Protein AF-A0A955M197-F1 (afdb_monomer_lite)

pLDDT: mean 83.53, std 18.41, range [29.59, 98.06]

Secondary structure (DSSP, 8-state):
-------------------------------------TT-------GGGG-EE---S-GGGTS--SS---TTTTTGGGTEETTTTEE-HHHHHHHHHTT---EESS-SGGGGG--GGGGSSS--SS-SS-HHHH-

Structure (mmCIF, N/CA/C/O backbone):
data_AF-A0A955M197-F1
#
_entry.id   AF-A0A955M197-F1
#
loop_
_atom_site.group_PDB
_atom_site.id
_atom_site.type_symbol
_atom_site.label_atom_id
_atom_site.label_alt_id
_atom_site.label_comp_id
_atom_site.label_asym_id
_atom_site.label_entity_id
_atom_site.label_seq_id
_atom_site.pdbx_PDB_ins_code
_atom_site.Cartn_x
_atom_site.Cartn_y
_atom_site.Cartn_z
_atom_site.occupancy
_atom_site.B_iso_or_equiv
_atom_site.auth_seq_id
_atom_site.auth_comp_id
_atom_site.auth_asym_id
_atom_site.auth_atom_id
_atom_site.pdbx_PDB_model_num
ATOM 1 N N . MET A 1 1 ? -57.236 64.681 75.875 1.00 29.59 1 MET A N 1
ATOM 2 C CA . MET A 1 1 ? -55.946 65.255 76.328 1.00 29.59 1 MET A CA 1
ATOM 3 C C . MET A 1 1 ? -54.958 65.210 75.157 1.00 29.59 1 MET A C 1
ATOM 5 O O . MET A 1 1 ? -55.152 64.362 74.300 1.00 29.59 1 MET A O 1
ATOM 9 N N . PRO A 1 2 ? -54.055 66.198 75.035 1.00 45.78 2 PRO A N 1
ATOM 10 C CA . PRO A 1 2 ? -53.889 67.089 73.865 1.00 45.78 2 PRO A CA 1
ATOM 11 C C . PRO A 1 2 ? -52.634 66.708 73.022 1.00 45.78 2 PRO A C 1
ATOM 13 O O . PRO A 1 2 ? -52.006 65.714 73.341 1.00 45.78 2 PRO A O 1
ATOM 16 N N . ALA A 1 3 ? -52.160 67.372 71.957 1.00 39.09 3 ALA A N 1
ATOM 17 C 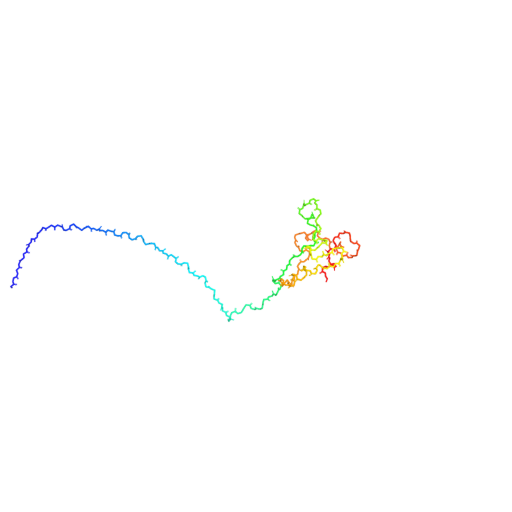CA . ALA A 1 3 ? -52.432 68.671 71.346 1.00 39.09 3 ALA A CA 1
ATOM 18 C C . ALA A 1 3 ? -51.894 68.727 69.890 1.00 39.09 3 ALA A C 1
ATOM 20 O O . ALA A 1 3 ? -50.976 68.003 69.521 1.00 39.09 3 ALA A O 1
ATOM 21 N N . LYS A 1 4 ? -52.437 69.687 69.130 1.00 44.75 4 LYS A N 1
ATOM 22 C CA . LYS A 1 4 ? -51.932 70.349 67.908 1.00 44.75 4 LYS A CA 1
ATOM 23 C C . LYS A 1 4 ? -50.396 70.408 67.754 1.00 44.75 4 LYS A C 1
ATOM 25 O O . LYS A 1 4 ? -49.736 70.797 68.711 1.00 44.75 4 LYS A O 1
ATOM 30 N N . ARG A 1 5 ? -49.894 70.378 66.507 1.00 44.88 5 ARG A N 1
ATOM 31 C CA . ARG A 1 5 ? -49.439 71.602 65.796 1.00 44.88 5 ARG A CA 1
ATOM 32 C C . ARG A 1 5 ? -48.937 71.341 64.370 1.00 44.88 5 ARG A C 1
ATOM 34 O O . ARG A 1 5 ? -48.185 70.413 64.116 1.00 44.88 5 ARG A O 1
ATOM 41 N N . ASN A 1 6 ? -49.347 72.250 63.489 1.00 50.72 6 ASN A N 1
ATOM 42 C CA . ASN A 1 6 ? -48.794 72.496 62.163 1.00 50.72 6 ASN A CA 1
ATOM 43 C C . ASN A 1 6 ? -47.373 73.084 62.247 1.00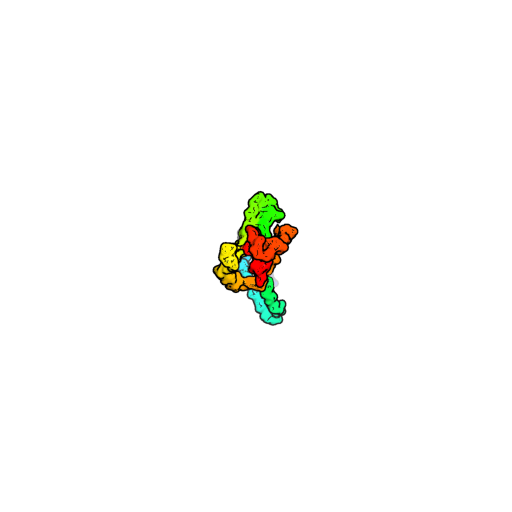 50.72 6 ASN A C 1
ATOM 45 O O . ASN A 1 6 ? -46.968 73.545 63.313 1.00 50.72 6 ASN A O 1
ATOM 49 N N . HIS A 1 7 ? -46.744 73.165 61.069 1.00 46.03 7 HIS A N 1
ATOM 50 C CA . HIS A 1 7 ? -45.631 74.016 60.605 1.00 46.03 7 HIS A CA 1
ATOM 51 C C . HIS A 1 7 ? -44.429 73.170 60.149 1.00 46.03 7 HIS A C 1
ATOM 53 O O . HIS A 1 7 ? -43.895 72.400 60.930 1.00 46.03 7 HIS A O 1
ATOM 59 N N . CYS A 1 8 ? -44.088 73.103 58.861 1.00 41.12 8 CYS A N 1
ATOM 60 C CA . CYS A 1 8 ? -43.594 74.127 57.926 1.00 41.12 8 CYS A CA 1
ATOM 61 C C . CYS A 1 8 ? -42.075 73.944 57.723 1.00 41.12 8 CYS A C 1
ATOM 63 O O . CYS A 1 8 ? -41.332 73.794 58.683 1.00 41.12 8 CYS A O 1
ATOM 65 N N . VAL A 1 9 ? -41.676 74.092 56.459 1.00 43.41 9 VAL A N 1
ATOM 66 C CA . VAL A 1 9 ? -40.352 74.428 55.907 1.00 43.41 9 VAL A CA 1
ATOM 67 C C . VAL A 1 9 ? -39.284 73.330 55.681 1.00 43.41 9 VAL A C 1
ATOM 69 O O . VAL A 1 9 ? -38.580 72.894 56.580 1.00 43.41 9 VAL A O 1
ATOM 72 N N . TRP A 1 10 ? -39.091 73.096 54.375 1.00 36.72 10 TRP A N 1
ATOM 73 C CA . TRP A 1 10 ? -37.842 72.972 53.600 1.00 36.72 10 TRP A CA 1
ATOM 74 C C . TRP A 1 10 ? -37.146 71.624 53.342 1.00 36.72 10 TRP A C 1
ATOM 76 O O . TRP A 1 10 ? -37.088 70.760 54.210 1.00 36.72 10 TRP A O 1
ATOM 86 N N . PRO A 1 11 ? -36.637 71.436 52.101 1.00 48.62 11 PRO A N 1
ATOM 87 C CA . PRO A 1 11 ? -36.309 70.131 51.551 1.00 48.62 11 PRO A CA 1
ATOM 88 C C . PRO A 1 11 ? -34.857 69.748 51.851 1.00 48.62 11 PRO A C 1
ATOM 90 O O . PRO A 1 11 ? -33.929 70.515 51.594 1.00 48.62 11 PRO A O 1
ATOM 93 N N . CYS A 1 12 ? -34.638 68.524 52.324 1.00 36.38 12 CYS A N 1
ATOM 94 C CA . CYS A 1 12 ? -33.313 67.918 52.278 1.00 36.38 12 CYS A CA 1
ATOM 95 C C . CYS A 1 12 ? -33.028 67.474 50.840 1.00 36.38 12 CYS A C 1
ATOM 97 O O . CYS A 1 12 ? -33.662 66.564 50.310 1.00 36.38 12 CYS A O 1
ATOM 99 N N . LEU A 1 13 ? -32.071 68.157 50.220 1.00 40.62 13 LEU A N 1
ATOM 100 C CA . LEU A 1 13 ? -31.423 67.791 48.970 1.00 40.62 13 LEU A CA 1
ATOM 101 C C . LEU A 1 13 ? -30.881 66.350 49.083 1.00 40.62 13 LEU A C 1
ATOM 103 O O . LEU A 1 13 ? -29.903 66.106 49.787 1.00 40.62 13 LEU A O 1
ATOM 107 N N . VAL A 1 14 ? -31.522 65.383 48.423 1.00 51.72 14 VAL A N 1
ATOM 108 C CA . VAL A 1 14 ? -31.012 64.006 48.337 1.00 51.72 14 VAL A CA 1
ATOM 109 C C . VAL A 1 14 ? -29.997 63.953 47.199 1.00 51.72 14 VAL A C 1
ATOM 111 O O . VAL A 1 14 ? -30.364 63.969 46.027 1.00 51.72 14 VAL A O 1
ATOM 114 N N . VAL A 1 15 ? -28.709 63.898 47.535 1.00 50.59 15 VAL A N 1
ATOM 115 C CA . VAL A 1 15 ? -27.653 63.579 46.567 1.00 50.59 15 VAL A CA 1
ATOM 116 C C . VAL A 1 15 ? -27.647 62.062 46.372 1.00 50.59 15 VAL A C 1
ATOM 118 O O . VAL A 1 15 ? -27.154 61.315 47.214 1.00 50.59 15 VAL A O 1
ATOM 121 N N . LEU A 1 16 ? -28.228 61.600 45.265 1.00 45.16 16 LEU A N 1
ATOM 122 C CA . LEU A 1 16 ? -28.116 60.216 44.803 1.00 45.16 16 LEU A CA 1
ATOM 123 C C . LEU A 1 16 ? -26.716 60.002 44.210 1.00 45.16 16 LEU A C 1
ATOM 125 O O . LEU A 1 16 ? -26.472 60.283 43.039 1.00 45.16 16 LEU A O 1
ATOM 129 N N . LEU A 1 17 ? -25.789 59.492 45.021 1.00 47.84 17 LEU A N 1
ATOM 130 C CA . LEU A 1 17 ? -24.556 58.883 44.524 1.00 47.84 17 LEU A CA 1
ATOM 131 C C . LEU A 1 17 ? -24.914 57.539 43.879 1.00 47.84 17 LEU A C 1
ATOM 133 O O . LEU A 1 17 ? -24.996 56.507 44.543 1.00 47.84 17 LEU A O 1
ATOM 137 N N . GLY A 1 18 ? -25.180 57.565 42.574 1.00 45.81 18 GLY A N 1
ATOM 138 C CA . GLY A 1 18 ? -25.346 56.360 41.772 1.00 45.81 18 GLY A CA 1
ATOM 139 C C . GLY A 1 18 ? -24.013 55.627 41.638 1.00 45.81 18 GLY A C 1
ATOM 140 O O . GLY A 1 18 ? -23.155 56.036 40.861 1.00 45.81 18 GLY A O 1
ATOM 141 N N . VAL A 1 19 ? -23.838 54.530 42.374 1.00 57.75 19 VAL A N 1
ATOM 142 C CA . VAL A 1 19 ? -22.775 53.559 42.093 1.00 57.75 19 VAL A CA 1
ATOM 143 C C . VAL A 1 19 ? -23.221 52.745 40.880 1.00 57.75 19 VAL A C 1
ATOM 145 O O . VAL A 1 19 ? -24.004 51.804 41.003 1.00 57.75 19 VAL A O 1
ATOM 148 N N . VAL A 1 20 ? -22.746 53.117 39.691 1.00 57.16 20 VAL A N 1
ATOM 149 C CA . VAL A 1 20 ? -22.850 52.257 38.507 1.00 57.16 20 VAL A CA 1
ATOM 150 C C . VAL A 1 20 ? -21.848 51.125 38.706 1.00 57.16 20 VAL A C 1
ATOM 152 O O . VAL A 1 20 ? -20.664 51.264 38.411 1.00 57.16 20 VAL A O 1
ATOM 155 N N . SER A 1 21 ? -22.310 50.011 39.269 1.00 58.34 21 SER A N 1
ATOM 156 C CA . SER A 1 21 ? -21.537 48.774 39.253 1.00 58.34 21 SER A CA 1
ATOM 157 C C . SER A 1 21 ? -21.585 48.214 37.832 1.00 58.34 21 SER A C 1
ATOM 159 O O . SER A 1 21 ? -22.572 47.628 37.393 1.00 58.34 21 SER A O 1
ATOM 161 N N . THR A 1 22 ? -20.518 48.429 37.067 1.00 59.00 22 THR A N 1
ATOM 162 C CA . THR A 1 22 ? -20.255 47.648 35.860 1.00 59.00 22 THR A CA 1
ATOM 163 C C . THR A 1 22 ? -19.935 46.222 36.301 1.00 59.00 22 THR A C 1
ATOM 165 O O . THR A 1 22 ? -18.806 45.890 36.656 1.00 59.00 22 THR A O 1
ATOM 168 N N . GLY A 1 23 ? -20.963 45.376 36.353 1.00 54.56 23 GLY A N 1
ATOM 169 C CA . GLY A 1 23 ? -20.807 43.953 36.621 1.00 54.56 23 GLY A CA 1
ATOM 170 C C . GLY A 1 23 ? -20.017 43.293 35.494 1.00 54.56 23 GLY A C 1
ATOM 171 O O . GLY A 1 23 ? -20.574 42.971 34.450 1.00 54.56 23 GLY A O 1
ATOM 172 N N . PHE A 1 24 ? -18.718 43.082 35.698 1.00 63.25 24 PHE A N 1
ATOM 173 C CA . PHE A 1 24 ? -17.951 42.134 34.898 1.00 63.25 24 PHE A CA 1
ATOM 174 C C . PHE A 1 24 ? -18.415 40.725 35.275 1.00 63.25 24 PHE A C 1
ATOM 176 O O . PHE A 1 24 ? -18.080 40.211 36.340 1.00 63.25 24 PHE A O 1
ATOM 183 N N . THR A 1 25 ? -19.212 40.091 34.416 1.00 63.72 25 THR A N 1
ATOM 184 C CA . THR A 1 25 ? -19.515 38.665 34.549 1.00 63.72 25 THR A CA 1
ATOM 185 C C . THR A 1 25 ? -18.324 37.871 34.031 1.00 63.72 25 THR A C 1
ATOM 187 O O . THR A 1 25 ? -18.101 37.786 32.822 1.00 63.72 25 THR A O 1
ATOM 190 N N . PHE A 1 26 ? -17.552 37.281 34.939 1.00 64.69 26 PHE A N 1
ATOM 191 C CA . PHE A 1 26 ? -16.601 36.237 34.585 1.00 64.69 26 PHE A CA 1
ATOM 192 C C . PHE A 1 26 ? -17.400 34.988 34.196 1.00 64.69 26 PHE A C 1
ATOM 194 O O . PHE A 1 26 ? -18.003 34.339 35.046 1.00 64.69 26 PHE A O 1
ATOM 201 N N . VAL A 1 27 ? -17.445 34.664 32.902 1.00 68.25 27 VAL A N 1
ATOM 202 C CA . VAL A 1 27 ? -17.884 33.337 32.460 1.00 68.25 27 VAL A CA 1
ATOM 203 C C . VAL A 1 27 ? -16.717 32.394 32.709 1.00 68.25 27 VAL A C 1
ATOM 205 O O . VAL A 1 27 ? -15.748 32.366 31.951 1.00 68.25 27 VAL A O 1
ATOM 208 N N . GLU A 1 28 ? -16.784 31.650 33.808 1.00 73.19 28 GLU A N 1
ATOM 209 C CA . GLU A 1 28 ? -15.833 30.581 34.078 1.00 73.19 28 GLU A CA 1
ATOM 210 C C . GLU A 1 28 ? -16.029 29.481 33.031 1.00 73.19 28 GLU A C 1
ATOM 212 O O . GLU A 1 28 ? -17.098 28.870 32.929 1.00 73.19 28 GLU A O 1
ATOM 217 N N . LYS A 1 29 ? -15.000 29.264 32.204 1.00 74.62 29 LYS A N 1
ATOM 218 C CA . LYS A 1 29 ? -14.973 28.184 31.217 1.00 74.62 29 LYS A CA 1
ATOM 219 C C . LYS A 1 29 ? -15.074 26.863 31.971 1.00 74.62 29 LYS A C 1
ATOM 221 O O . LYS A 1 29 ? -14.085 26.394 32.528 1.00 74.62 29 LYS A O 1
ATOM 226 N N . GL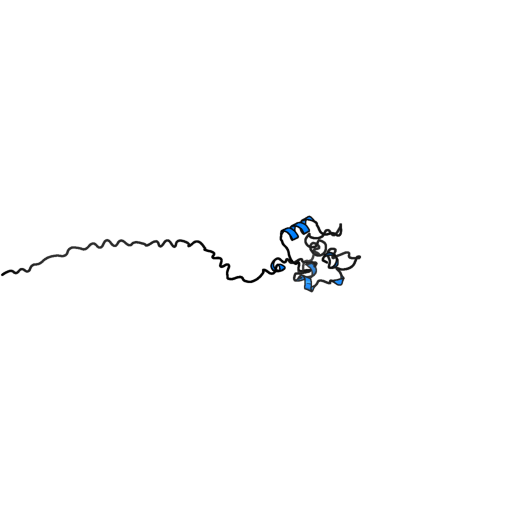N A 1 30 ? -16.262 26.269 31.967 1.00 79.25 30 GLN A N 1
ATOM 227 C CA . GLN A 1 30 ? -16.466 24.965 32.579 1.00 79.25 30 GLN A CA 1
ATOM 228 C C . GLN A 1 30 ? -15.540 23.947 31.895 1.00 79.25 30 GLN A C 1
ATOM 230 O O . GLN A 1 30 ? -15.494 23.903 30.657 1.00 79.25 30 GLN A O 1
ATOM 235 N N . PRO A 1 31 ? -14.760 23.164 32.661 1.00 83.06 31 PRO A N 1
ATOM 236 C CA . PRO A 1 31 ? -13.918 22.133 32.080 1.00 83.06 31 PRO A CA 1
ATOM 237 C C . PRO A 1 31 ? -14.801 21.126 31.337 1.00 83.06 31 PRO A C 1
ATOM 239 O O . PRO A 1 31 ? -15.886 20.770 31.795 1.00 83.06 31 PRO A O 1
ATOM 242 N N . GLY A 1 32 ? -14.348 20.674 30.168 1.00 89.75 32 GLY A N 1
ATOM 243 C CA . GLY A 1 32 ? -15.054 19.632 29.427 1.00 89.75 32 GLY A CA 1
ATOM 244 C C . GLY A 1 32 ? -15.043 18.335 30.231 1.00 89.75 32 GLY A C 1
ATOM 245 O O . GLY A 1 32 ? -13.977 17.772 30.468 1.00 89.75 32 GLY A O 1
ATOM 246 N N . VAL A 1 33 ? -16.215 17.865 30.656 1.00 93.25 33 VAL A N 1
ATOM 247 C CA . VAL A 1 33 ? -16.367 16.590 31.368 1.00 93.25 33 VAL A CA 1
ATOM 248 C C . VAL A 1 33 ? -16.749 15.502 30.366 1.00 93.25 33 VAL A C 1
ATOM 250 O O . VAL A 1 33 ? -17.726 15.643 29.634 1.00 93.25 33 VAL A O 1
ATOM 253 N N . ILE A 1 34 ? -15.989 14.403 30.346 1.00 92.94 34 ILE A N 1
ATOM 254 C CA . ILE A 1 34 ? -16.316 13.189 29.587 1.00 92.94 34 ILE A CA 1
ATOM 255 C C . ILE A 1 34 ? -16.851 12.148 30.572 1.00 92.94 34 ILE A C 1
ATOM 257 O O . ILE A 1 34 ? -16.141 11.731 31.484 1.00 92.94 34 ILE A O 1
ATOM 261 N N . THR A 1 35 ? -18.092 11.701 30.378 1.00 92.88 35 THR A N 1
ATOM 262 C CA . THR A 1 35 ? -18.709 10.631 31.177 1.00 92.88 35 THR A CA 1
ATOM 263 C C . THR A 1 35 ? -18.774 9.340 30.364 1.00 92.88 35 THR A C 1
ATOM 265 O O . THR A 1 35 ? -19.282 9.336 29.245 1.00 92.88 35 THR A O 1
ATOM 268 N N . ILE A 1 36 ? -18.274 8.237 30.928 1.00 91.94 36 ILE A N 1
ATOM 269 C CA . ILE A 1 36 ? -18.259 6.919 30.278 1.00 91.94 36 ILE A CA 1
ATOM 270 C C . ILE A 1 36 ? -19.288 6.015 30.960 1.00 91.94 36 ILE A C 1
ATOM 272 O O . ILE A 1 36 ? -19.135 5.662 32.127 1.00 91.94 36 ILE A O 1
ATOM 276 N N . PHE A 1 37 ? -20.320 5.613 30.218 1.00 92.75 37 PHE A N 1
ATOM 277 C CA . PHE A 1 37 ? -21.332 4.662 30.681 1.00 92.75 37 PHE A CA 1
ATOM 278 C C . PHE A 1 37 ? -20.999 3.255 30.175 1.00 92.75 37 PHE A C 1
ATOM 280 O O . PHE A 1 37 ? -21.183 2.940 29.001 1.00 92.75 37 PHE A O 1
ATOM 287 N N . THR A 1 38 ? -20.500 2.389 31.058 1.00 91.12 38 THR A N 1
ATOM 288 C CA . THR A 1 38 ? -20.034 1.037 30.692 1.00 91.12 38 THR A CA 1
ATOM 289 C C . THR A 1 38 ? -21.168 0.040 30.433 1.00 91.12 38 THR A C 1
ATOM 291 O O . THR A 1 38 ? -20.938 -1.011 29.843 1.00 91.12 38 THR A O 1
ATOM 294 N N . ASN A 1 39 ? -22.402 0.377 30.815 1.00 93.12 39 ASN A N 1
ATOM 295 C CA . ASN A 1 39 ? -23.604 -0.424 30.573 1.00 93.12 39 ASN A CA 1
ATOM 296 C C . ASN A 1 39 ? -24.258 -0.168 29.199 1.00 93.12 39 ASN A C 1
ATOM 298 O O . ASN A 1 39 ? -25.284 -0.772 28.898 1.00 93.12 39 ASN A O 1
ATOM 302 N N . GLN A 1 40 ? -23.679 0.700 28.360 1.00 88.50 40 GLN A N 1
ATOM 303 C CA . GLN A 1 40 ? -24.185 1.045 27.024 1.00 88.50 40 GLN A CA 1
ATOM 304 C C . GLN A 1 40 ? -23.213 0.602 25.917 1.00 88.50 40 GLN A C 1
ATOM 306 O O . GLN A 1 40 ? -22.744 1.405 25.107 1.00 88.50 40 GLN A O 1
ATOM 311 N N . GLY A 1 41 ? -22.872 -0.689 25.888 1.00 88.06 41 GLY A N 1
ATOM 312 C CA . GLY A 1 41 ? -21.965 -1.241 24.878 1.00 88.06 41 GLY A CA 1
ATOM 313 C C . GLY A 1 41 ? -22.506 -1.088 23.450 1.00 88.06 41 GLY A C 1
ATOM 314 O O . GLY A 1 41 ? -23.653 -1.430 23.175 1.00 88.06 41 GLY A O 1
ATOM 315 N N . ARG A 1 42 ? -21.665 -0.617 22.518 1.00 89.62 42 ARG A N 1
ATOM 316 C CA . ARG A 1 42 ? -21.997 -0.463 21.082 1.00 89.62 42 ARG A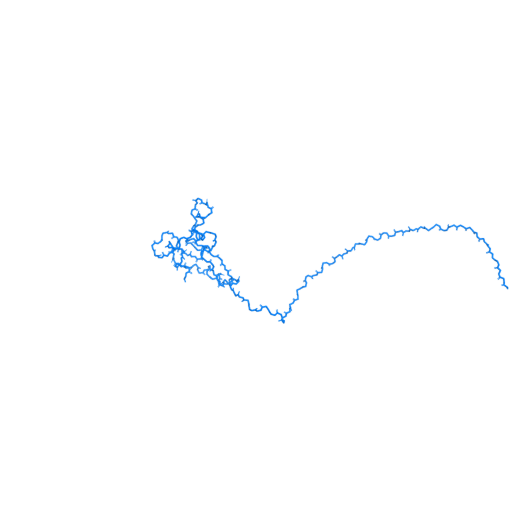 CA 1
ATOM 317 C C . ARG A 1 42 ? -21.565 -1.649 20.205 1.00 89.62 42 ARG A C 1
ATOM 319 O O . ARG A 1 42 ? -21.547 -1.540 18.984 1.00 89.62 42 ARG A O 1
ATOM 326 N N . GLY A 1 43 ? -21.238 -2.781 20.828 1.00 91.12 43 GLY A N 1
ATOM 327 C CA . GLY A 1 43 ? -20.714 -3.972 20.158 1.00 91.12 43 GLY A CA 1
ATOM 328 C C . GLY A 1 43 ? -19.191 -3.961 19.996 1.00 91.12 43 GLY A C 1
ATOM 329 O O . GLY A 1 43 ? -18.499 -3.056 20.463 1.00 91.12 43 GLY A O 1
ATOM 330 N N . LEU A 1 44 ? -18.668 -5.011 19.359 1.00 94.25 44 LEU A N 1
ATOM 331 C CA . LEU A 1 44 ? -17.237 -5.151 19.093 1.00 94.25 44 LEU A CA 1
ATOM 332 C C . LEU A 1 44 ? -16.794 -4.197 17.980 1.00 94.25 44 LEU A C 1
ATOM 334 O O . LEU A 1 44 ? -17.479 -4.030 16.971 1.00 94.25 44 LEU A O 1
ATOM 338 N N . VAL A 1 45 ? -15.604 -3.621 18.136 1.00 94.69 45 VAL A N 1
ATOM 339 C CA . VAL A 1 45 ? -14.983 -2.801 17.093 1.00 94.69 45 VAL A CA 1
ATOM 340 C C . VAL A 1 45 ? -14.555 -3.701 15.933 1.00 94.69 45 VAL A C 1
ATOM 342 O O . VAL A 1 45 ? -13.734 -4.605 16.101 1.00 94.69 45 VAL A O 1
ATOM 345 N N . ASN A 1 46 ? -15.086 -3.443 14.735 1.00 95.81 46 ASN A N 1
ATOM 346 C CA . ASN A 1 46 ? -14.614 -4.101 13.520 1.00 95.81 46 ASN A CA 1
ATOM 347 C C . ASN A 1 46 ? -13.203 -3.603 13.198 1.00 95.81 46 ASN A C 1
ATOM 349 O O . ASN A 1 46 ? -13.033 -2.453 12.807 1.00 95.81 46 ASN A O 1
ATOM 353 N N . LYS A 1 47 ? -12.195 -4.474 13.312 1.00 95.56 47 LYS A N 1
ATOM 354 C CA . LYS A 1 47 ? -10.792 -4.086 13.111 1.00 95.56 47 LYS A CA 1
ATOM 355 C C . LYS A 1 47 ? -10.508 -3.496 11.729 1.00 95.56 47 LYS A C 1
ATOM 357 O O . LYS A 1 47 ? -9.599 -2.687 11.639 1.00 95.56 47 LYS A O 1
ATOM 362 N N . LYS A 1 48 ? -11.316 -3.797 10.700 1.00 96.19 48 LYS A N 1
ATOM 363 C CA . LYS A 1 48 ? -11.167 -3.238 9.342 1.00 96.19 48 LYS A CA 1
ATOM 364 C C . LYS A 1 48 ? -11.246 -1.706 9.284 1.00 96.19 48 LYS A C 1
ATOM 366 O O . LYS A 1 48 ? -10.841 -1.134 8.278 1.00 96.19 48 LYS A O 1
ATOM 371 N N . ILE A 1 49 ? -11.746 -1.036 10.331 1.00 96.25 49 ILE A N 1
ATOM 372 C CA . ILE A 1 49 ? -11.694 0.434 10.423 1.00 96.25 49 ILE A CA 1
ATOM 373 C C . ILE A 1 49 ? -10.257 0.963 10.525 1.00 96.25 49 ILE A C 1
ATOM 375 O O . ILE A 1 49 ? -10.007 2.102 10.154 1.00 96.25 49 ILE A O 1
ATOM 379 N N . PHE A 1 50 ? -9.313 0.134 10.979 1.00 97.19 50 PHE A N 1
ATOM 380 C CA . PHE A 1 50 ? -7.878 0.421 10.995 1.00 97.19 50 PHE A CA 1
ATOM 381 C C . PHE A 1 50 ? -7.226 -0.003 9.668 1.00 97.19 50 PHE A C 1
ATOM 383 O O . PHE A 1 50 ? -6.155 -0.604 9.646 1.00 97.19 50 PHE A O 1
ATOM 390 N N . GLY A 1 51 ? -7.940 0.153 8.554 1.00 97.06 51 GLY A N 1
ATOM 391 C CA . GLY A 1 51 ? -7.443 -0.157 7.216 1.00 97.06 51 GLY A CA 1
ATOM 392 C C . GLY A 1 51 ? -6.629 0.991 6.621 1.00 97.06 51 GLY A C 1
ATOM 393 O O . GLY A 1 51 ? -6.686 2.119 7.107 1.00 97.06 51 GLY A O 1
ATOM 394 N N . ASN A 1 52 ? -5.903 0.712 5.540 1.00 96.25 52 ASN A N 1
ATOM 395 C CA . ASN A 1 52 ? -5.178 1.718 4.763 1.00 96.25 52 ASN A CA 1
ATOM 396 C C . ASN A 1 52 ? -5.374 1.504 3.246 1.00 96.25 52 ASN A C 1
ATOM 398 O O . ASN A 1 52 ? -5.912 0.483 2.808 1.00 96.25 52 ASN A O 1
ATOM 402 N N . ASN A 1 53 ? -4.974 2.482 2.436 1.00 95.25 53 ASN A N 1
ATOM 403 C CA . ASN A 1 53 ? -5.067 2.466 0.980 1.00 95.25 53 ASN A CA 1
ATOM 404 C C . ASN A 1 53 ? -3.672 2.501 0.357 1.00 95.25 53 ASN A C 1
ATOM 406 O O . ASN A 1 53 ? -2.879 3.384 0.668 1.00 95.25 53 ASN A O 1
ATOM 410 N N . LEU A 1 54 ? -3.427 1.597 -0.585 1.00 94.94 54 LEU A N 1
ATOM 411 C CA . LEU A 1 54 ? -2.188 1.514 -1.337 1.00 94.94 54 LEU A CA 1
ATOM 412 C C . LEU A 1 54 ? -2.470 1.745 -2.822 1.00 94.94 54 LEU A C 1
ATOM 414 O O . LEU A 1 54 ? -3.185 0.963 -3.454 1.00 94.94 54 LEU A O 1
ATOM 418 N N . ALA A 1 55 ? -1.910 2.819 -3.374 1.00 93.94 55 ALA A N 1
ATOM 419 C CA . ALA A 1 55 ? -1.923 3.046 -4.812 1.00 93.94 55 ALA A CA 1
ATOM 420 C C . ALA A 1 55 ? -0.956 2.071 -5.497 1.00 93.94 55 ALA A C 1
ATOM 422 O O . ALA A 1 55 ? 0.152 1.855 -5.0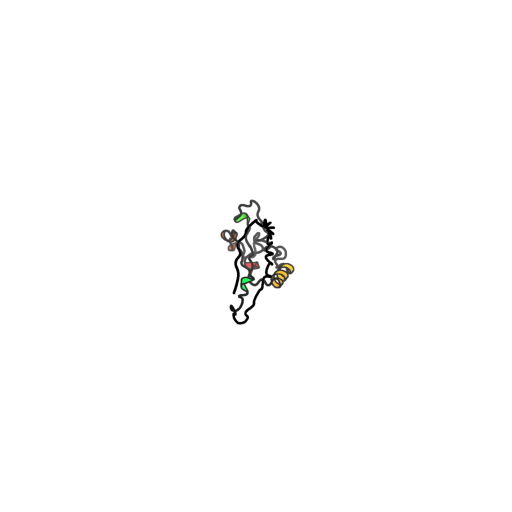14 1.00 93.94 55 ALA A O 1
ATOM 423 N N . GLY A 1 56 ? -1.385 1.498 -6.622 1.00 94.19 56 GLY A N 1
ATOM 424 C CA . GLY A 1 56 ? -0.583 0.570 -7.433 1.00 94.19 56 GLY A CA 1
ATOM 425 C C . GLY A 1 56 ? -0.470 0.975 -8.901 1.00 94.19 56 GLY A C 1
ATOM 426 O O . GLY A 1 56 ? -0.021 0.184 -9.720 1.00 94.19 56 GLY A O 1
ATOM 427 N N . TYR A 1 57 ? -0.929 2.175 -9.258 1.00 92.06 57 TYR A N 1
ATOM 428 C CA . TYR A 1 57 ? -0.960 2.680 -10.631 1.00 92.06 57 TYR A CA 1
ATOM 429 C C . TYR A 1 57 ? 0.115 3.746 -10.868 1.00 92.06 57 TYR A C 1
ATOM 431 O O . TYR A 1 57 ? 0.573 4.394 -9.928 1.00 92.06 57 TYR A O 1
ATOM 439 N N . ASP A 1 58 ? 0.471 3.971 -12.133 1.00 90.25 58 ASP A N 1
ATOM 440 C CA . ASP A 1 58 ? 1.243 5.149 -12.539 1.00 90.25 58 ASP A CA 1
ATOM 441 C C . ASP A 1 58 ? 0.299 6.368 -12.614 1.00 90.25 58 ASP A C 1
ATOM 443 O O . ASP A 1 58 ? -0.611 6.379 -13.453 1.00 90.25 58 ASP A O 1
ATOM 447 N N . PRO A 1 59 ? 0.454 7.392 -11.752 1.00 86.94 59 PRO A N 1
ATOM 448 C CA . PRO A 1 59 ? -0.445 8.541 -11.712 1.00 86.94 59 PRO A CA 1
ATOM 449 C C . PRO A 1 59 ? -0.406 9.370 -12.998 1.00 86.94 59 PRO A C 1
ATOM 451 O O . PRO A 1 59 ? -1.379 10.065 -13.271 1.00 86.94 59 PRO A O 1
ATOM 454 N N . SER A 1 60 ? 0.627 9.258 -13.844 1.00 85.38 60 SER A N 1
ATOM 455 C CA . SER A 1 60 ? 0.662 9.940 -15.150 1.00 85.38 60 SER A CA 1
ATOM 456 C C . SER A 1 60 ? -0.497 9.537 -16.066 1.00 85.38 60 SER A C 1
ATOM 458 O O . SER A 1 60 ? -0.985 10.348 -16.852 1.00 85.38 60 SER A O 1
ATOM 460 N N . THR A 1 61 ? -1.016 8.318 -15.897 1.00 78.81 61 THR A N 1
ATOM 461 C CA . THR A 1 61 ? -2.177 7.816 -16.644 1.00 78.81 61 THR A CA 1
ATOM 462 C C . THR A 1 61 ? -3.490 8.509 -16.267 1.00 78.81 61 THR A C 1
ATOM 464 O O . THR A 1 61 ? -4.455 8.439 -17.023 1.00 78.81 61 THR A O 1
ATOM 467 N N . TYR A 1 62 ? -3.557 9.176 -15.109 1.00 80.50 62 TYR A N 1
ATOM 468 C CA . TYR A 1 62 ? -4.777 9.801 -14.589 1.00 80.50 62 TYR A CA 1
ATOM 469 C C . TYR A 1 62 ? -4.631 11.312 -14.345 1.00 80.50 62 TYR A C 1
ATOM 471 O O . TYR A 1 62 ? -5.537 12.075 -14.666 1.00 80.50 62 TYR A O 1
ATOM 479 N N . GLU A 1 63 ? -3.495 11.769 -13.819 1.00 80.50 63 GLU A N 1
ATOM 480 C CA . GLU A 1 63 ? -3.284 13.140 -13.328 1.00 80.50 63 GLU A CA 1
ATOM 481 C C . GLU A 1 63 ? -2.763 14.115 -14.396 1.00 80.50 63 GLU A C 1
ATOM 483 O O . GLU A 1 63 ? -2.384 15.237 -14.075 1.00 80.50 63 GLU A O 1
ATOM 488 N N . GLN A 1 64 ? -2.731 13.713 -15.672 1.00 71.12 64 GLN A N 1
ATOM 489 C CA . GLN A 1 64 ? -2.184 14.518 -16.781 1.00 71.12 64 GLN A CA 1
ATOM 490 C C . GLN A 1 64 ? -0.728 14.986 -16.549 1.00 71.12 64 GLN A C 1
ATOM 492 O O . GLN A 1 64 ? -0.262 15.935 -17.185 1.00 71.12 64 GLN A O 1
ATOM 497 N N . SER A 1 65 ? 0.010 14.314 -15.658 1.00 71.44 65 SER A N 1
ATOM 498 C CA . SER A 1 65 ? 1.456 14.490 -15.521 1.00 71.44 65 SER A CA 1
ATOM 499 C C . SER A 1 65 ? 2.147 13.999 -16.792 1.00 71.44 65 SER A C 1
ATOM 501 O O . SER A 1 65 ? 1.791 12.959 -17.345 1.00 71.44 65 SER A O 1
ATOM 503 N N . ARG A 1 66 ? 3.159 14.740 -17.255 1.00 66.38 66 ARG A N 1
ATOM 504 C CA . ARG A 1 66 ? 3.955 14.354 -18.431 1.00 66.38 66 ARG A CA 1
ATOM 505 C C . ARG A 1 66 ? 4.996 13.280 -18.124 1.00 66.38 66 ARG A C 1
ATOM 507 O O . ARG A 1 66 ? 5.498 12.660 -19.056 1.00 66.38 66 ARG A O 1
ATOM 514 N N . GLU A 1 67 ? 5.320 13.068 -16.853 1.00 82.88 67 GLU A N 1
ATOM 515 C CA . GLU A 1 67 ? 6.363 12.132 -16.441 1.00 82.88 67 GLU A CA 1
ATOM 516 C C . GLU A 1 67 ? 5.762 10.925 -15.731 1.00 82.88 67 GLU A C 1
ATOM 518 O O . GLU A 1 67 ? 4.920 11.069 -14.839 1.00 82.88 67 GLU A O 1
ATOM 523 N N . LYS A 1 68 ? 6.221 9.736 -16.140 1.00 85.19 68 LYS A N 1
ATOM 524 C CA . LYS A 1 68 ? 5.890 8.474 -15.480 1.00 85.19 68 LYS A CA 1
ATOM 525 C C . LYS A 1 68 ? 6.392 8.513 -14.046 1.00 85.19 68 LYS A C 1
ATOM 527 O O . LYS A 1 68 ? 7.560 8.821 -13.809 1.00 85.19 68 LYS A O 1
ATOM 532 N N . TYR A 1 69 ? 5.541 8.133 -13.103 1.00 88.56 69 TYR A N 1
ATOM 533 C CA . TYR A 1 69 ? 5.928 8.027 -11.703 1.00 88.56 69 TYR A CA 1
ATOM 534 C C . TYR A 1 69 ? 5.830 6.576 -11.240 1.00 88.56 69 TYR A C 1
ATOM 536 O O . TYR A 1 69 ? 4.754 5.987 -11.177 1.00 88.56 69 TYR A O 1
ATOM 544 N N . ARG A 1 70 ? 6.984 6.003 -10.890 1.00 90.06 70 ARG A N 1
ATOM 545 C CA . ARG A 1 70 ? 7.123 4.582 -10.535 1.00 90.06 70 ARG A CA 1
ATOM 546 C C . ARG A 1 70 ? 7.018 4.281 -9.049 1.00 90.06 70 ARG A C 1
ATOM 548 O O . ARG A 1 70 ? 6.993 3.114 -8.670 1.00 90.06 70 ARG A O 1
ATOM 555 N N . GLY A 1 71 ? 6.924 5.307 -8.203 1.00 93.62 71 GLY A N 1
ATOM 556 C CA . GLY A 1 71 ? 6.922 5.127 -6.749 1.00 93.62 71 GLY A CA 1
ATOM 557 C C . GLY A 1 71 ? 5.799 4.213 -6.247 1.00 93.62 71 GLY A C 1
ATOM 558 O O . GLY A 1 71 ? 5.973 3.532 -5.245 1.00 93.62 71 GLY A O 1
ATOM 559 N N . PHE A 1 72 ? 4.675 4.134 -6.962 1.00 93.75 72 PHE A N 1
ATOM 560 C CA . PHE A 1 72 ? 3.579 3.219 -6.632 1.00 93.75 72 PHE A CA 1
ATOM 561 C C . PHE A 1 72 ? 3.665 1.893 -7.387 1.00 93.75 72 PHE A C 1
ATOM 563 O O . PHE A 1 72 ? 3.632 0.840 -6.759 1.00 93.75 72 PHE A O 1
ATOM 570 N N . SER A 1 73 ? 3.794 1.938 -8.716 1.00 93.88 73 SER A N 1
ATOM 571 C CA . SER A 1 73 ? 3.745 0.741 -9.563 1.00 93.88 73 SER A CA 1
ATOM 572 C C . SER A 1 73 ? 4.951 -0.179 -9.391 1.00 93.88 73 SER A C 1
ATOM 574 O O . SER A 1 73 ? 4.817 -1.383 -9.559 1.00 93.88 73 SER A O 1
ATOM 576 N N . ASP A 1 74 ? 6.129 0.366 -9.082 1.00 95.56 74 ASP A N 1
ATOM 577 C CA . ASP A 1 74 ? 7.360 -0.428 -9.011 1.00 95.56 74 ASP A CA 1
ATOM 578 C C . ASP A 1 74 ? 7.858 -0.576 -7.575 1.00 95.56 74 ASP A C 1
ATOM 580 O O . ASP A 1 74 ? 8.388 -1.623 -7.230 1.00 95.56 74 ASP A O 1
ATOM 584 N N . PHE A 1 75 ? 7.646 0.436 -6.730 1.00 96.56 75 PHE A N 1
ATOM 585 C CA . PHE A 1 75 ? 8.126 0.441 -5.342 1.00 96.56 75 PHE A CA 1
ATOM 586 C C . PHE A 1 75 ? 7.015 0.211 -4.306 1.00 96.56 75 PHE A C 1
ATOM 588 O O . PHE A 1 75 ? 7.289 0.197 -3.106 1.00 96.56 75 PHE A O 1
ATOM 595 N N . GLY A 1 76 ? 5.747 0.084 -4.717 1.00 95.25 76 GLY A N 1
ATOM 596 C CA . GLY A 1 76 ? 4.628 -0.132 -3.791 1.00 95.25 76 GLY A CA 1
ATOM 597 C C . GLY A 1 76 ? 4.513 0.948 -2.710 1.00 95.25 7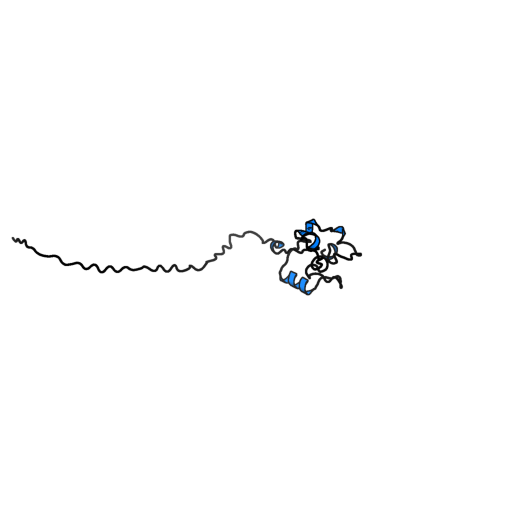6 GLY A C 1
ATOM 598 O O . GLY A 1 76 ? 4.230 0.642 -1.556 1.00 95.25 76 GLY A O 1
ATOM 599 N N . GLY A 1 77 ? 4.833 2.206 -3.032 1.00 93.81 77 GLY A N 1
ATOM 600 C CA . GLY A 1 77 ? 4.885 3.301 -2.058 1.00 93.81 77 GLY A CA 1
ATOM 601 C C . GLY A 1 77 ? 6.003 3.162 -1.016 1.00 93.81 77 GLY A C 1
ATOM 602 O O . GLY A 1 77 ? 5.898 3.741 0.062 1.00 93.81 77 GLY A O 1
ATOM 603 N N . GLY A 1 78 ? 7.043 2.380 -1.318 1.00 95.56 78 GLY A N 1
ATOM 604 C CA . GLY A 1 78 ? 8.140 2.032 -0.413 1.00 95.56 78 GLY A CA 1
ATOM 605 C C . GLY A 1 78 ? 7.985 0.670 0.271 1.00 95.56 78 GLY A C 1
ATOM 606 O O . GLY A 1 78 ? 8.901 0.245 0.966 1.00 95.56 78 GLY A O 1
ATOM 607 N N . LEU A 1 79 ? 6.861 -0.034 0.084 1.00 96.50 79 LEU A N 1
ATOM 608 C CA . LEU A 1 79 ? 6.663 -1.385 0.623 1.00 96.50 79 LEU A CA 1
ATOM 609 C C . LEU A 1 79 ? 7.515 -2.441 -0.093 1.00 96.50 79 LEU A C 1
ATOM 611 O O . LEU A 1 79 ? 7.772 -3.492 0.487 1.00 96.50 79 LEU A O 1
ATOM 615 N N . TRP A 1 80 ? 7.932 -2.189 -1.333 1.00 97.25 80 TRP A N 1
ATOM 616 C CA . TRP A 1 80 ? 8.567 -3.180 -2.195 1.00 97.25 80 TRP A CA 1
ATOM 617 C C . TRP A 1 80 ? 9.922 -2.710 -2.707 1.00 97.25 80 TRP A C 1
ATOM 619 O O . TRP A 1 80 ? 10.065 -1.567 -3.146 1.00 97.25 80 TRP A O 1
ATOM 629 N N . ASP A 1 81 ? 10.893 -3.618 -2.687 1.00 96.69 81 ASP A N 1
ATOM 630 C CA . ASP A 1 81 ? 12.171 -3.451 -3.366 1.00 96.69 81 ASP A CA 1
ATOM 631 C C . ASP A 1 81 ? 12.112 -4.166 -4.733 1.00 96.69 81 ASP A C 1
ATOM 633 O O . ASP A 1 81 ? 12.075 -5.403 -4.777 1.00 96.69 81 ASP A O 1
ATOM 637 N N . PRO A 1 82 ? 12.083 -3.426 -5.859 1.00 94.44 82 PRO A N 1
ATOM 638 C CA . PRO A 1 82 ? 11.978 -4.015 -7.193 1.00 94.44 82 PRO A CA 1
ATOM 639 C C . PRO A 1 82 ? 13.263 -4.695 -7.687 1.00 94.44 82 PRO A C 1
ATOM 641 O O . PRO A 1 82 ? 13.185 -5.517 -8.604 1.00 94.44 82 PRO A O 1
ATOM 644 N N . GLU A 1 83 ? 14.423 -4.376 -7.106 1.00 93.94 83 GLU A N 1
ATOM 645 C CA . GLU A 1 83 ? 15.708 -4.982 -7.471 1.00 93.94 83 GLU A CA 1
ATOM 646 C C . GLU A 1 83 ? 15.835 -6.363 -6.829 1.00 93.94 83 GLU A C 1
ATOM 648 O O . GLU A 1 83 ? 16.177 -7.353 -7.480 1.00 93.94 83 GLU A O 1
ATOM 653 N N . LEU A 1 84 ? 15.486 -6.443 -5.545 1.00 95.44 84 LEU A N 1
ATOM 654 C CA . LEU A 1 84 ? 15.549 -7.674 -4.762 1.00 95.44 84 LEU A CA 1
ATOM 655 C C . LEU A 1 84 ? 14.263 -8.519 -4.861 1.00 95.44 84 LEU A C 1
ATOM 657 O O . LEU A 1 84 ? 14.278 -9.693 -4.494 1.00 95.44 84 LEU A O 1
ATOM 661 N N . ASN A 1 85 ? 13.178 -7.958 -5.408 1.00 93.75 85 ASN A N 1
ATOM 662 C CA . ASN A 1 85 ? 11.852 -8.573 -5.554 1.00 93.75 85 ASN A CA 1
ATOM 663 C C . ASN A 1 85 ? 11.306 -9.135 -4.230 1.00 93.75 85 ASN A C 1
ATOM 665 O O . ASN A 1 85 ? 10.924 -10.305 -4.137 1.00 93.75 85 ASN A O 1
ATOM 669 N N . HIS A 1 86 ? 11.285 -8.297 -3.194 1.00 96.12 86 HIS A N 1
ATOM 670 C CA . HIS A 1 86 ? 10.734 -8.647 -1.886 1.00 96.12 86 HIS A CA 1
ATOM 671 C C . HIS A 1 86 ? 10.196 -7.415 -1.138 1.00 96.12 86 HIS A C 1
ATOM 673 O O . HIS A 1 86 ? 10.569 -6.281 -1.458 1.00 96.12 86 HIS A O 1
ATOM 679 N N . PRO A 1 87 ? 9.342 -7.611 -0.115 1.00 96.81 87 PRO A N 1
ATOM 680 C CA . PRO A 1 87 ? 8.892 -6.513 0.723 1.00 96.81 87 PRO A CA 1
ATOM 681 C C . PRO A 1 87 ? 10.041 -5.929 1.547 1.00 96.81 87 PRO A C 1
ATOM 683 O O . PRO A 1 87 ? 10.832 -6.674 2.131 1.00 96.81 87 PRO A O 1
ATOM 686 N N . VAL A 1 88 ? 10.062 -4.604 1.679 1.00 98.06 88 VAL A N 1
ATOM 687 C CA . VAL A 1 88 ? 10.972 -3.882 2.572 1.00 98.06 88 VAL A CA 1
ATOM 688 C C . VAL A 1 88 ? 10.610 -4.237 4.026 1.00 98.06 88 VAL A C 1
ATOM 690 O O . VAL A 1 88 ? 9.490 -3.933 4.474 1.00 98.06 88 VAL A O 1
ATOM 693 N N . PRO A 1 89 ? 11.503 -4.909 4.785 1.00 97.75 89 PRO A N 1
ATOM 694 C CA . PRO A 1 89 ? 11.179 -5.432 6.113 1.00 97.75 89 PRO A CA 1
ATOM 695 C C . PRO A 1 89 ? 10.775 -4.353 7.120 1.00 97.75 89 PRO A C 1
ATOM 697 O O . PRO A 1 89 ? 9.843 -4.557 7.899 1.00 97.75 89 PRO A O 1
ATOM 700 N N . GLU A 1 90 ? 11.436 -3.199 7.087 1.00 98.00 90 GLU A N 1
ATOM 701 C CA . GLU A 1 90 ? 11.205 -2.077 7.996 1.00 98.00 90 GLU A CA 1
ATOM 702 C C . GLU A 1 90 ? 9.809 -1.487 7.792 1.00 98.00 90 GLU A C 1
ATOM 704 O O . GLU A 1 90 ? 9.069 -1.275 8.752 1.00 98.00 90 GLU A O 1
ATOM 709 N N . VAL A 1 91 ? 9.404 -1.292 6.535 1.00 96.50 91 VAL A N 1
ATOM 710 C CA . VAL A 1 91 ? 8.068 -0.785 6.191 1.00 96.50 91 VAL A CA 1
ATOM 711 C C . VAL A 1 91 ? 7.001 -1.797 6.599 1.00 96.50 91 VAL A C 1
ATOM 713 O O . VAL A 1 91 ? 6.012 -1.440 7.240 1.00 96.50 91 VAL A O 1
ATOM 716 N N . SER A 1 92 ? 7.240 -3.083 6.336 1.00 95.00 92 SER A N 1
ATOM 717 C CA . SER A 1 92 ? 6.348 -4.165 6.763 1.00 95.00 92 SER A CA 1
ATOM 718 C C . SER A 1 92 ? 6.197 -4.238 8.289 1.00 95.00 92 SER A C 1
ATOM 720 O O . SER A 1 92 ? 5.108 -4.525 8.794 1.00 95.00 92 SER A O 1
ATOM 722 N N . ALA A 1 93 ? 7.272 -3.983 9.040 1.00 97.69 93 ALA A N 1
ATOM 723 C CA . ALA A 1 93 ? 7.247 -3.933 10.498 1.00 97.69 93 ALA A CA 1
ATOM 724 C C . ALA A 1 93 ? 6.429 -2.737 11.004 1.00 97.69 93 ALA A C 1
ATOM 726 O O . ALA A 1 93 ? 5.542 -2.924 11.836 1.00 97.69 93 ALA A O 1
ATOM 727 N N . LEU A 1 94 ? 6.643 -1.547 10.434 1.00 97.44 94 LEU A N 1
ATOM 728 C CA . LEU A 1 94 ? 5.879 -0.344 10.771 1.00 97.44 94 LEU A CA 1
ATOM 729 C C . LEU A 1 94 ? 4.381 -0.514 10.498 1.00 97.44 94 LEU A C 1
ATOM 731 O O . LEU A 1 94 ? 3.558 -0.097 11.306 1.00 97.44 94 LEU A O 1
ATOM 735 N N . MET A 1 95 ? 3.999 -1.171 9.400 1.00 96.19 95 MET A N 1
ATOM 736 C CA . MET A 1 95 ? 2.587 -1.441 9.098 1.00 96.19 95 MET A CA 1
ATOM 737 C C . MET A 1 95 ? 1.932 -2.362 10.136 1.00 96.19 95 MET A C 1
ATOM 739 O O . MET A 1 95 ? 0.774 -2.149 10.509 1.00 96.19 95 MET A O 1
ATOM 743 N N . LYS A 1 96 ? 2.674 -3.366 10.624 1.00 96.31 96 LYS A N 1
ATOM 744 C CA . LYS A 1 96 ? 2.221 -4.262 11.699 1.00 96.31 96 LYS A CA 1
ATOM 745 C C . LYS A 1 96 ? 2.109 -3.519 13.030 1.00 96.31 96 LYS A C 1
ATOM 747 O O . LYS A 1 96 ? 1.104 -3.678 13.717 1.00 96.31 96 LYS A O 1
ATOM 752 N N . GLU A 1 97 ? 3.101 -2.698 13.370 1.00 98.00 97 GLU A N 1
ATOM 753 C CA . GLU A 1 97 ? 3.116 -1.884 14.593 1.00 98.00 97 GLU A CA 1
ATOM 754 C C . GLU A 1 97 ? 1.985 -0.848 14.605 1.00 98.00 97 GLU A C 1
ATOM 756 O O . GLU A 1 97 ? 1.284 -0.701 15.604 1.00 98.00 97 GLU A O 1
ATOM 761 N N . ALA A 1 98 ? 1.728 -0.206 13.463 1.00 96.69 98 ALA A N 1
ATOM 762 C CA . ALA A 1 98 ? 0.620 0.727 13.280 1.00 96.69 98 ALA A CA 1
ATOM 763 C C . ALA A 1 98 ? -0.767 0.057 13.350 1.00 96.69 98 ALA A C 1
ATOM 765 O O . ALA A 1 98 ? -1.786 0.748 13.340 1.00 96.69 98 ALA A O 1
ATOM 766 N N . GLY A 1 99 ? -0.834 -1.279 13.407 1.00 97.12 99 GLY A N 1
ATOM 767 C CA . GLY A 1 99 ? -2.088 -2.019 13.512 1.00 97.12 99 GLY A CA 1
ATOM 768 C C . GLY A 1 99 ? -2.923 -2.000 12.232 1.00 97.12 99 GLY A C 1
ATOM 769 O O . GLY A 1 99 ? -4.149 -2.134 12.307 1.00 97.12 99 GLY A O 1
ATOM 770 N N . ILE A 1 100 ? -2.286 -1.841 11.064 1.00 97.50 100 ILE A N 1
ATOM 771 C CA . ILE A 1 100 ? -2.993 -1.867 9.780 1.00 97.50 100 ILE A CA 1
ATOM 772 C C . ILE A 1 100 ? -3.622 -3.248 9.588 1.00 97.50 100 ILE A C 1
ATOM 774 O O . ILE A 1 100 ? -2.950 -4.276 9.576 1.00 97.50 100 ILE A O 1
ATOM 778 N N . SER A 1 101 ? -4.942 -3.260 9.440 1.00 97.00 101 SER A N 1
ATOM 779 C CA . SER A 1 101 ? -5.747 -4.488 9.439 1.00 97.00 101 SER A CA 1
ATOM 780 C C . SER A 1 101 ? -6.153 -4.973 8.048 1.00 97.00 101 SER A C 1
ATOM 782 O O . SER A 1 101 ? -6.509 -6.138 7.877 1.00 97.00 101 SER A O 1
ATOM 784 N N . VAL A 1 102 ? -6.160 -4.074 7.065 1.00 97.00 102 VAL A N 1
ATOM 785 C CA . VAL A 1 102 ? -6.545 -4.343 5.678 1.00 97.00 102 VAL A CA 1
ATOM 786 C C . VAL A 1 102 ? -5.926 -3.287 4.770 1.00 97.00 102 VAL A C 1
ATOM 788 O O . VAL A 1 102 ? -5.830 -2.121 5.152 1.00 97.00 102 VAL A O 1
ATOM 791 N N . LEU A 1 103 ? -5.539 -3.692 3.562 1.00 95.69 103 LEU A N 1
ATOM 792 C CA . LEU A 1 103 ? -5.072 -2.796 2.509 1.00 95.69 103 LEU A CA 1
ATOM 793 C C . LEU A 1 103 ? -6.044 -2.824 1.335 1.00 95.69 103 LEU A C 1
ATOM 795 O O . LEU A 1 103 ? -6.417 -3.891 0.849 1.00 95.69 103 LEU A O 1
ATOM 799 N N . ARG A 1 104 ? -6.443 -1.643 0.866 1.00 96.50 104 ARG A N 1
ATOM 800 C CA . ARG A 1 104 ? -7.140 -1.478 -0.411 1.00 96.50 104 ARG A CA 1
ATOM 801 C C . ARG A 1 104 ? -6.110 -1.260 -1.518 1.00 96.50 104 ARG A C 1
ATOM 803 O O . ARG A 1 104 ? -5.372 -0.284 -1.460 1.00 96.50 104 ARG A O 1
ATOM 810 N N . PHE A 1 105 ? -6.122 -2.108 -2.540 1.00 96.81 105 PHE A N 1
ATOM 811 C CA . PHE A 1 105 ? -5.218 -2.049 -3.693 1.00 96.81 105 PHE A CA 1
ATOM 812 C C . PHE A 1 105 ? -6.000 -2.249 -5.008 1.00 96.81 105 PHE A C 1
ATOM 814 O O . PHE A 1 105 ? -6.998 -2.975 -4.981 1.00 96.81 105 PHE A O 1
ATOM 821 N N . PRO A 1 106 ? -5.612 -1.629 -6.145 1.00 94.50 106 PRO A N 1
ATOM 822 C CA . PRO A 1 106 ? -4.564 -0.613 -6.352 1.00 94.50 106 PRO A CA 1
ATOM 823 C C . PRO A 1 106 ? -5.128 0.800 -6.116 1.00 94.50 106 PRO A C 1
ATOM 825 O O . PRO A 1 106 ? -5.172 1.626 -7.027 1.00 94.50 106 PRO A O 1
ATOM 828 N N . GLY A 1 107 ? -5.684 1.029 -4.926 1.00 93.31 107 GLY A N 1
ATOM 829 C CA . GLY A 1 107 ? -6.728 2.014 -4.675 1.00 93.31 107 GLY A CA 1
ATOM 830 C C . GLY A 1 107 ? -6.358 3.468 -4.969 1.00 93.31 107 GLY A C 1
ATOM 831 O O . GLY A 1 107 ? -5.200 3.866 -4.939 1.00 93.31 107 GLY A O 1
ATOM 832 N N . GLY A 1 108 ? -7.385 4.278 -5.219 1.00 91.19 108 GLY A N 1
ATOM 833 C CA . GLY A 1 108 ? -7.273 5.667 -5.671 1.00 91.19 108 GLY A CA 1
ATOM 834 C C . GLY A 1 108 ? -8.035 5.865 -6.983 1.00 91.19 108 GLY A C 1
ATOM 835 O O . GLY A 1 108 ? -8.630 4.923 -7.504 1.00 91.19 108 GLY A O 1
ATOM 836 N N . CYS A 1 109 ? -8.055 7.085 -7.520 1.00 89.19 109 CYS A N 1
ATOM 837 C CA . CYS A 1 109 ? -8.774 7.360 -8.771 1.00 89.19 109 CYS A CA 1
ATOM 838 C C . CYS A 1 109 ? -8.053 6.796 -10.003 1.00 89.19 109 CYS A C 1
ATOM 840 O O . CYS A 1 109 ? -8.701 6.428 -10.980 1.00 89.19 109 CYS A O 1
ATOM 842 N N . GLY A 1 110 ? -6.728 6.636 -9.951 1.00 89.19 110 GLY A N 1
ATOM 843 C CA . GLY A 1 110 ? -5.986 6.025 -11.056 1.00 89.19 110 GLY A CA 1
ATOM 844 C C . GLY A 1 110 ? -6.312 4.547 -11.287 1.00 89.19 110 GLY A C 1
ATOM 845 O O . GLY A 1 110 ? -6.002 4.023 -12.352 1.00 89.19 110 GLY A O 1
ATOM 846 N N . THR A 1 111 ? -7.029 3.884 -10.366 1.00 91.94 111 THR A N 1
ATOM 847 C CA . THR A 1 111 ? -7.559 2.530 -10.591 1.00 91.94 111 THR A CA 1
ATOM 848 C C . THR A 1 111 ? -8.428 2.445 -11.857 1.00 91.94 111 THR A C 1
ATOM 850 O O . THR A 1 111 ? -8.481 1.387 -12.475 1.00 91.94 111 THR A O 1
ATOM 853 N N . HIS A 1 112 ? -9.071 3.536 -12.296 1.00 91.12 112 HIS A N 1
ATOM 854 C CA . HIS A 1 112 ? -9.859 3.551 -13.539 1.00 91.12 112 HIS A CA 1
ATOM 855 C C . HIS A 1 112 ? -9.031 3.267 -14.804 1.00 91.12 112 HIS A C 1
ATOM 857 O O . HIS A 1 112 ? -9.589 2.812 -15.799 1.00 91.12 112 HIS A O 1
ATOM 863 N N . HIS A 1 113 ? -7.718 3.504 -14.757 1.00 89.88 113 HIS A N 1
ATOM 864 C CA . HIS A 1 113 ? -6.781 3.268 -15.860 1.00 89.88 113 HIS A CA 1
ATOM 865 C C . HIS A 1 113 ? -5.796 2.129 -15.561 1.00 89.88 113 HIS A C 1
ATOM 867 O O . HIS A 1 113 ? -4.820 1.941 -16.284 1.00 89.88 113 HIS A O 1
ATOM 873 N N . TYR A 1 114 ? -6.035 1.366 -14.492 1.00 91.81 114 TYR A N 1
ATOM 874 C CA . TYR A 1 114 ? -5.172 0.265 -14.092 1.00 91.81 114 TYR A CA 1
ATOM 875 C C . TYR A 1 114 ? -5.470 -0.997 -14.911 1.00 91.81 114 TYR A C 1
ATOM 877 O O . TYR A 1 114 ? -6.491 -1.659 -14.709 1.00 91.81 114 TYR A O 1
ATOM 885 N N . ASP A 1 115 ? -4.560 -1.356 -15.816 1.00 92.44 115 ASP A N 1
ATOM 886 C CA . ASP A 1 115 ? -4.620 -2.622 -16.549 1.00 92.44 115 ASP A CA 1
ATOM 887 C C . ASP A 1 115 ? -3.945 -3.741 -15.746 1.00 92.44 115 ASP A C 1
ATOM 889 O O . ASP A 1 115 ? -2.741 -3.975 -15.841 1.00 92.44 115 ASP A O 1
ATOM 893 N N . TRP A 1 116 ? -4.743 -4.454 -14.950 1.00 94.00 116 TRP A N 1
ATOM 894 C CA . TRP A 1 116 ? -4.265 -5.526 -14.068 1.00 94.00 116 TRP A CA 1
ATOM 895 C C . TRP A 1 116 ? -3.539 -6.660 -14.803 1.00 94.00 116 TRP A C 1
ATOM 897 O O . TRP A 1 116 ? -2.736 -7.365 -14.201 1.00 94.00 116 TRP A O 1
ATOM 907 N N . LYS A 1 117 ? -3.784 -6.855 -16.104 1.00 94.62 117 LYS A N 1
ATOM 908 C CA . LYS A 1 117 ? -3.093 -7.903 -16.870 1.00 94.62 117 LYS A CA 1
ATOM 909 C C . LYS A 1 117 ? -1.617 -7.580 -17.077 1.00 94.62 117 LYS A C 1
ATOM 911 O O . LYS A 1 117 ? -0.829 -8.493 -17.287 1.00 94.62 117 LYS A O 1
ATOM 916 N N . GLN A 1 118 ? -1.248 -6.302 -17.011 1.00 92.75 118 GLN A N 1
ATOM 917 C CA . GLN A 1 118 ? 0.141 -5.855 -17.105 1.00 92.75 118 GLN A CA 1
ATOM 918 C C . GLN A 1 118 ? 0.891 -5.996 -15.775 1.00 92.75 118 GLN A C 1
ATOM 920 O O . GLN A 1 118 ? 2.094 -5.764 -15.734 1.00 92.75 118 GLN A O 1
ATOM 925 N N . THR A 1 119 ? 0.207 -6.375 -14.690 1.00 94.12 119 THR A N 1
ATOM 926 C CA . THR A 1 119 ? 0.766 -6.410 -13.328 1.00 94.12 119 THR A CA 1
ATOM 927 C C . THR A 1 119 ? 0.888 -7.825 -12.765 1.00 94.12 119 THR A C 1
ATOM 929 O O . THR A 1 119 ? 1.057 -8.011 -11.562 1.00 94.12 119 THR A O 1
ATOM 932 N N . ILE A 1 120 ? 0.810 -8.820 -13.648 1.00 95.38 120 ILE A N 1
ATOM 933 C CA . ILE A 1 120 ? 0.975 -10.243 -13.353 1.00 95.38 120 ILE A CA 1
ATOM 934 C C . ILE A 1 120 ? 2.027 -10.856 -14.280 1.00 95.38 120 ILE A C 1
ATOM 936 O O . ILE A 1 120 ? 2.276 -10.363 -15.382 1.00 95.38 120 ILE A O 1
ATOM 940 N N . GLY A 1 121 ? 2.621 -11.965 -13.858 1.00 94.25 121 GLY A N 1
ATOM 941 C CA . GLY A 1 121 ? 3.616 -12.697 -14.632 1.00 94.25 121 GLY A CA 1
ATOM 942 C C . GLY A 1 121 ? 5.043 -12.176 -14.450 1.00 94.25 121 GLY A C 1
ATOM 943 O O . GLY A 1 121 ? 5.307 -11.190 -13.764 1.00 94.25 121 GLY A O 1
ATOM 944 N N . LYS A 1 122 ? 6.001 -12.889 -15.049 1.00 88.81 122 LYS A N 1
ATOM 945 C CA . LYS A 1 122 ? 7.439 -12.691 -14.788 1.00 88.81 122 LYS A CA 1
ATOM 946 C C . LYS A 1 122 ? 8.106 -11.670 -15.714 1.00 88.81 122 LYS A C 1
ATOM 948 O O . LYS A 1 122 ? 9.044 -10.997 -15.299 1.00 88.81 122 LYS A O 1
ATOM 953 N N . ASP A 1 123 ? 7.602 -11.516 -16.936 1.00 87.12 123 ASP A N 1
ATOM 954 C CA . ASP A 1 123 ? 8.242 -10.715 -17.987 1.00 87.12 123 ASP A CA 1
ATOM 955 C C . ASP A 1 123 ? 7.682 -9.286 -18.031 1.00 87.12 123 ASP A C 1
ATOM 957 O O . ASP A 1 123 ? 7.142 -8.825 -19.036 1.00 87.12 123 ASP A O 1
ATOM 961 N N . ARG A 1 124 ? 7.790 -8.586 -16.897 1.00 90.81 124 ARG A N 1
ATOM 962 C CA . ARG A 1 124 ? 7.311 -7.211 -16.715 1.00 90.81 124 ARG A CA 1
ATOM 963 C C . ARG A 1 124 ? 8.475 -6.227 -16.601 1.00 90.81 124 ARG A C 1
ATOM 965 O O . ARG A 1 124 ? 9.298 -6.323 -15.686 1.00 90.81 124 ARG A O 1
ATOM 972 N N . SER A 1 125 ? 8.520 -5.252 -17.509 1.00 87.38 125 SER A N 1
ATOM 973 C CA . SER A 1 125 ? 9.458 -4.118 -17.446 1.00 87.38 125 SER A CA 1
ATOM 974 C C . SER A 1 125 ? 8.930 -2.940 -16.621 1.00 87.38 125 SER A C 1
ATOM 976 O O . SER A 1 125 ? 9.694 -2.052 -16.264 1.00 87.38 125 SER A O 1
ATOM 978 N N . GLU A 1 126 ? 7.628 -2.914 -16.348 1.00 89.31 126 GLU A N 1
ATOM 979 C CA . GLU A 1 126 ? 6.920 -1.906 -15.555 1.00 89.31 126 GLU A CA 1
ATOM 980 C C . GLU A 1 126 ? 5.975 -2.630 -14.593 1.00 89.31 126 GLU A C 1
ATOM 982 O O . GLU A 1 126 ? 5.665 -3.798 -14.821 1.00 89.31 126 GLU A O 1
ATOM 987 N N . PHE A 1 127 ? 5.491 -1.954 -13.552 1.00 93.56 127 PHE A N 1
ATOM 988 C CA . PHE A 1 127 ? 4.640 -2.568 -12.530 1.00 93.56 127 PHE A CA 1
ATOM 989 C C . PHE A 1 127 ? 5.359 -3.695 -11.792 1.00 93.56 127 PHE A C 1
ATOM 991 O O . PHE A 1 127 ? 4.842 -4.805 -11.680 1.00 93.56 127 PHE A O 1
ATOM 998 N N . ARG A 1 128 ? 6.574 -3.412 -11.310 1.00 95.38 128 ARG A N 1
ATOM 999 C CA . ARG A 1 128 ? 7.388 -4.370 -10.535 1.00 95.38 128 ARG A CA 1
ATOM 1000 C C . ARG A 1 128 ? 6.765 -4.727 -9.180 1.00 95.38 128 ARG A C 1
ATOM 1002 O O . ARG A 1 128 ? 7.118 -5.757 -8.622 1.00 95.38 128 ARG A O 1
ATOM 1009 N N . PHE A 1 129 ? 5.838 -3.903 -8.696 1.00 96.06 129 PHE A N 1
ATOM 1010 C CA . PHE A 1 129 ? 4.928 -4.198 -7.599 1.00 96.06 129 PHE A CA 1
ATOM 1011 C C . PHE A 1 129 ? 3.490 -4.244 -8.138 1.00 96.06 129 PHE A C 1
ATOM 1013 O O . PHE A 1 129 ? 2.795 -3.230 -8.260 1.00 96.06 129 PHE A O 1
ATOM 1020 N N . GLY A 1 130 ? 3.066 -5.439 -8.534 1.00 95.44 130 GLY A N 1
ATOM 1021 C CA . GLY A 1 130 ? 1.785 -5.709 -9.167 1.00 95.44 130 GLY A CA 1
ATOM 1022 C C . GLY A 1 130 ? 0.849 -6.553 -8.310 1.00 95.44 130 GLY A C 1
ATOM 1023 O O . GLY A 1 130 ? 0.948 -6.588 -7.086 1.00 95.44 130 GLY A O 1
ATOM 1024 N N . LEU A 1 131 ? -0.102 -7.221 -8.965 1.00 96.06 131 LEU A N 1
ATOM 1025 C CA . LEU A 1 131 ? -1.067 -8.072 -8.272 1.00 96.06 131 LEU A CA 1
ATOM 1026 C C . LEU A 1 131 ? -0.396 -9.318 -7.674 1.00 96.06 131 LEU A C 1
ATOM 1028 O O . LEU A 1 131 ? -0.793 -9.740 -6.593 1.00 96.06 131 LEU A O 1
ATOM 1032 N N . ASP A 1 132 ? 0.628 -9.856 -8.343 1.00 95.75 132 ASP A N 1
ATOM 1033 C CA . ASP A 1 132 ? 1.390 -11.013 -7.855 1.00 95.75 132 ASP A CA 1
ATOM 1034 C C . ASP A 1 132 ? 2.198 -10.683 -6.591 1.00 95.75 132 ASP A C 1
ATOM 1036 O O . ASP A 1 132 ? 2.317 -11.520 -5.708 1.00 95.75 132 ASP A O 1
ATOM 1040 N N . GLU A 1 133 ? 2.736 -9.465 -6.483 1.00 95.75 133 GLU A N 1
ATOM 1041 C CA . GLU A 1 133 ? 3.518 -9.032 -5.317 1.00 95.75 133 GLU A CA 1
ATOM 1042 C C . GLU A 1 133 ? 2.642 -8.564 -4.146 1.00 95.75 133 GLU A C 1
ATOM 1044 O O . GLU A 1 133 ? 3.088 -8.543 -2.998 1.00 95.75 133 GLU A O 1
ATOM 1049 N N . PHE A 1 134 ? 1.403 -8.155 -4.429 1.00 95.81 134 PHE A N 1
ATOM 1050 C CA . PHE A 1 134 ? 0.441 -7.742 -3.411 1.00 95.81 134 PHE A CA 1
ATOM 1051 C C . PHE A 1 134 ? -0.196 -8.929 -2.662 1.00 95.81 134 PHE A C 1
ATOM 1053 O O . PHE A 1 134 ? -0.604 -8.756 -1.509 1.00 95.81 134 PHE A O 1
ATOM 1060 N N . LEU A 1 135 ? -0.327 -10.092 -3.315 1.00 92.94 135 LEU A N 1
ATOM 1061 C CA . LEU A 1 135 ? -1.001 -11.296 -2.798 1.00 92.94 135 LEU A CA 1
ATOM 1062 C C . LEU A 1 135 ? -0.036 -12.274 -2.115 1.00 92.94 135 LEU A C 1
ATOM 1064 O O . LEU A 1 135 ? -0.469 -12.861 -1.094 1.00 92.94 135 LEU A O 1
#

Radius of gyration: 38.91 Å; chains: 1; bounding box: 72×87×95 Å

Sequence (135 aa):
MPAKRNHCVWPCLVVLLGVVSTGFTFVEKQPGVITIFTNQGRGLVNKKIFGNNLAGYDPSTYEQSREKYRGFSDFGGGLWDPELNHPVPEVSALMKEAGISVLRFPGGCGTHHYDWKQTIGKDRSEFRFGLDEFL

Foldseek 3Di:
DDDDDDDDDDDDDDDPPDPPPPDPDDPDPDPDDDDDDPVDDPDDDDLQVLAEEWAQDFCCQPVVDPDTDQCCQACRVVQADLVVLAGDVVVVVVCVVSSHDYYHPNDDPCVVVDDLVQCDDDPHPIRSPGPVNVD